Protein 1MK0 (pdb70)

Foldseek 3Di:
DWWDKKWKAQPVQRAIDIATDQDQVVVVVVQLVCLVVLNHPFPQVNVVCVVPNRNIDMDHPDTDHQDVVVRQVVSQVVCVVRVQCVRHGDVDRYDHD

B-factor: mean 16.6, std 8.7, range [3.12, 50.68]

Organism: Enterobacteria phage T4 (NCBI:txid10665)

Sequence (97 aa):
MKSGIYQIKNTLNNKVYVGSAKDFEKRWKRHFKDLEKGCHSSIKLQRSFNKHGNVFECSILEEIPYEKDLIIERANFWIKELNSKINGYNIADATFG

InterPro domains:
  IPR000305 GIY-YIG endonuclease [PF01541] (3-90)
  IPR000305 GIY-YIG endonuclease [PS50164] (1-88)
  IPR000305 GIY-YIG endonuclease [SM00465] (2-92)
  IPR003611 Nuclease associated modular domain 3 [SM00496] (109-125)
  IPR003611 Nuclease associated modular domain 3 [SM00496] (178-194)
  IPR006350 Intron endonuclease, group I [TIGR01453] (2-244)
  IPR035901 GIY-YIG endonuclease superfamily [G3DSA:3.40.1440.10] (1-97)
  IPR035901 GIY-YIG endonuclease superfamily [SSF82771] (1-92)
  IPR048681 Intron-encoded endonuclease 1, DNA-binding domain [PF20987] (192-242)
  IPR059131 Intron-associated endonuclease 1, zinc finger domain [PF22635] (149-179)

CATH classification: 3.40.1440.10

Solvent-accessible surface area: 5940 Å² total; per-residue (Å²): 168,89,17,0,0,2,25,0,68,0,65,111,66,107,70,12,26,3,11,19,2,120,18,1,97,130,44,30,129,126,0,33,136,34,3,132,150,47,87,18,85,1,97,60,0,17,146,12,26,108,165,84,24,84,38,20,106,39,47,65,43,36,119,34,81,46,105,123,126,91,0,48,123,73,2,46,82,50,4,175,105,57,64,0,84,159,69,7,10,10,106,54,86,27,108,57,105

Secondary structure (DSSP, 8-state):
---EEEEEEETTT--EEEEEESSHHHHHHHHHHHHHHT--S-HHHHHHHHHHSS-EEEEEEEE----HHHHHHHHHHHHHHTTTTTSSS--SS----

GO terms:
  GO:1990238 double-stranded DNA endonuclease activity (F, IDA)
  GO:0003677 DNA binding (F, IDA)
  GO:0004519 endonuclease activity (F, IDA)
  GO:0001217 DNA-binding transcription repressor activity (F, IMP)
  GO:0008270 zinc ion binding (F, IMP)
  GO:0045892 negative regulation of DNA-templated transcription (P, IMP)
  GO:0043565 sequence-specific DNA binding (F, IMP)
  GO:0017053 transcription repr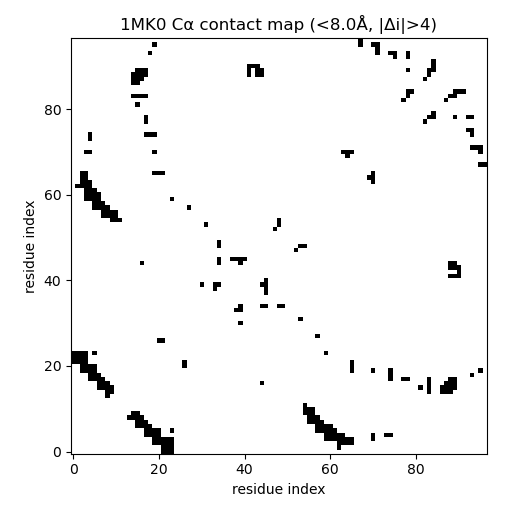essor complex (C, IMP)

Radius of gyration: 12.37 Å; Cα contacts (8 Å, |Δi|>4): 167; chains: 1; bounding box: 27×22×32 Å

Nearest PDB structures (foldseek):
  1mk0-assembly1_A  TM=1.010E+00  e=8.822E-21  Tequatrovirus T4
  1ln0-assembly1_A  TM=9.757E-01  e=2.877E-16  Tequatrovirus T4
  7r3e-assembly1_A  TM=2.003E-01  e=4.702E+00  Pseudomonas aeruginosa PAO1

Structure (mmCIF, N/CA/C/O backbone):
data_1MK0
#
_entry.id   1MK0
#
_cell.length_a   28.360
_cell.length_b   39.430
_cell.length_c   97.420
_cell.angle_alpha   90.00
_cell.angle_beta   90.00
_cell.angle_gamma   90.00
#
_symmetry.space_group_name_H-M   'P 21 21 21'
#
loop_
_entity.id
_entity.type
_entity.pdbx_description
1 polymer 'Intron-associated endonuclease 1'
2 non-polymer 'CITRIC ACID'
3 non-polymer BETA-MERCAPTOETHANOL
4 water water
#
loop_
_atom_site.group_PDB
_atom_site.id
_atom_site.type_symbol
_atom_site.label_atom_id
_atom_site.label_alt_id
_atom_site.label_comp_id
_atom_site.label_asym_id
_atom_site.label_entity_id
_atom_site.label_seq_id
_atom_site.pdbx_PDB_ins_code
_atom_site.Cartn_x
_atom_site.Cartn_y
_atom_site.Cartn_z
_atom_site.occupancy
_atom_site.B_iso_or_equiv
_atom_site.auth_seq_id
_atom_site.auth_comp_id
_atom_site.auth_asym_id
_atom_site.auth_atom_id
_atom_site.pdbx_PDB_model_num
ATOM 1 N N . MET A 1 1 ? 33.460 20.241 47.131 1.00 16.97 1 MET A N 1
ATOM 2 C CA . MET A 1 1 ? 33.355 19.298 48.283 1.00 15.02 1 MET A CA 1
ATOM 3 C C . MET A 1 1 ? 34.696 18.643 48.587 1.00 15.33 1 MET A C 1
ATOM 4 O O . MET A 1 1 ? 35.541 18.495 47.705 1.00 15.83 1 MET A O 1
ATOM 9 N N . LYS A 1 2 ? 34.882 18.249 49.843 1.00 14.59 2 LYS A N 1
ATOM 10 C CA . LYS A 1 2 ? 36.103 17.573 50.263 1.00 12.82 2 LYS A CA 1
ATOM 11 C C . LYS A 1 2 ? 35.671 16.273 50.930 1.00 12.25 2 LYS A C 1
ATOM 12 O O . LYS A 1 2 ? 34.858 16.279 51.855 1.00 12.24 2 LYS A O 1
ATOM 18 N N . SER A 1 3 ? 36.208 15.161 50.440 1.00 11.62 3 SER A N 1
ATOM 19 C CA . SER A 1 3 ? 35.839 13.841 50.937 1.00 10.77 3 SER A CA 1
ATOM 20 C C . SER A 1 3 ? 36.955 13.075 51.627 1.00 9.98 3 SER A C 1
ATOM 21 O O . SER A 1 3 ? 38.127 13.432 51.538 1.00 10.44 3 SER A O 1
ATOM 24 N N . GLY A 1 4 ? 36.572 12.001 52.309 1.00 10.23 4 GLY A N 1
ATOM 25 C CA . GLY A 1 4 ? 37.556 11.185 52.988 1.00 8.91 4 GLY A CA 1
ATOM 26 C C . GLY A 1 4 ? 37.067 10.624 54.303 1.00 9.58 4 GLY A C 1
ATOM 27 O O . GLY A 1 4 ? 35.863 10.485 54.532 1.00 9.54 4 GLY A O 1
ATOM 28 N N . ILE A 1 5 ? 38.023 10.309 55.168 1.00 8.75 5 ILE A N 1
ATOM 29 C CA . ILE A 1 5 ? 37.738 9.745 56.478 1.00 8.31 5 ILE A CA 1
ATOM 30 C C . ILE A 1 5 ? 37.915 10.831 57.527 1.00 7.22 5 ILE A C 1
ATOM 31 O O . ILE A 1 5 ? 38.842 11.640 57.450 1.00 8.30 5 ILE A O 1
ATOM 36 N N . TYR A 1 6 ? 37.029 10.845 58.515 1.00 7.83 6 TYR A N 1
ATOM 37 C CA . TYR A 1 6 ? 37.095 11.850 59.564 1.00 7.97 6 TYR A CA 1
ATOM 38 C C . TYR A 1 6 ? 36.860 11.239 60.936 1.00 8.34 6 TYR A C 1
ATOM 39 O O . TYR A 1 6 ? 36.475 10.078 61.058 1.00 7.98 6 TYR A O 1
ATOM 48 N N . GLN A 1 7 ? 37.101 12.036 61.970 1.00 8.52 7 GLN A N 1
ATOM 49 C CA . GLN A 1 7 ? 36.851 11.599 63.332 1.00 9.91 7 GLN A CA 1
ATOM 50 C C . GLN A 1 7 ? 36.070 12.703 64.035 1.00 9.71 7 GLN A C 1
ATOM 51 O O . GLN A 1 7 ? 36.238 13.888 63.733 1.00 10.00 7 GLN A O 1
ATOM 57 N N . ILE A 1 8 ? 35.180 12.300 64.936 1.00 10.07 8 ILE A N 1
ATOM 58 C CA . ILE A 1 8 ? 34.402 13.233 65.742 1.00 9.46 8 ILE A CA 1
ATOM 59 C C . ILE A 1 8 ? 34.852 12.852 67.142 1.00 8.75 8 ILE A C 1
ATOM 60 O O . ILE A 1 8 ? 34.571 11.750 67.609 1.00 10.77 8 ILE A O 1
ATOM 65 N N . LYS A 1 9 ? 35.576 13.751 67.801 1.00 9.31 9 LYS A N 1
ATOM 66 C CA . LYS A 1 9 ? 36.115 13.463 69.125 1.00 11.00 9 LYS A CA 1
ATOM 67 C C . LYS A 1 9 ? 35.473 14.225 70.277 1.00 10.52 9 LYS A C 1
ATOM 68 O O . LYS A 1 9 ? 35.298 15.442 70.221 1.00 11.66 9 LYS A O 1
ATOM 74 N N . ASN A 1 10 ? 35.120 13.488 71.323 1.00 9.93 10 ASN A N 1
ATOM 75 C CA . ASN A 1 10 ? 34.521 14.080 72.510 1.00 10.31 10 ASN A CA 1
ATOM 76 C C . ASN A 1 10 ? 35.674 14.747 73.264 1.00 12.78 10 ASN A C 1
ATOM 77 O O . ASN A 1 10 ? 36.628 14.077 73.657 1.00 12.31 10 ASN A O 1
ATOM 82 N N . THR A 1 11 ? 35.593 16.060 73.455 1.00 13.57 11 THR A N 1
ATOM 83 C CA . THR A 1 11 ? 36.662 16.787 74.138 1.00 14.91 11 THR A CA 1
ATOM 84 C C . THR A 1 11 ? 36.733 16.531 75.641 1.00 16.27 11 THR A C 1
ATOM 85 O O . THR A 1 11 ? 37.683 16.960 76.302 1.00 17.91 11 THR A O 1
ATOM 89 N N . LEU A 1 12 ? 35.744 15.825 76.177 1.00 16.90 12 LEU A N 1
ATOM 90 C CA . LEU A 1 12 ? 35.712 15.528 77.605 1.00 17.27 12 LEU A CA 1
ATOM 91 C C . LEU A 1 12 ? 36.429 14.228 77.963 1.00 18.48 12 LEU A C 1
ATOM 92 O O . LEU A 1 12 ? 36.974 14.100 79.062 1.00 19.40 12 LEU A O 1
ATOM 97 N N . ASN A 1 13 ? 36.438 13.267 77.042 1.00 15.96 13 ASN A N 1
ATOM 98 C CA . ASN A 1 13 ? 37.070 11.974 77.302 1.00 15.71 13 ASN A CA 1
ATOM 99 C C . ASN A 1 13 ? 37.938 11.435 76.163 1.00 15.40 13 ASN A C 1
ATOM 100 O O . ASN A 1 13 ? 38.471 10.333 76.256 1.00 16.13 13 ASN A O 1
ATOM 105 N N . ASN A 1 14 ? 38.065 12.207 75.091 1.00 15.11 14 ASN A N 1
ATOM 106 C CA . ASN A 1 14 ? 38.875 11.819 73.940 1.00 16.26 14 ASN A CA 1
ATOM 107 C C . ASN A 1 14 ? 38.379 10.616 73.136 1.00 15.84 14 ASN A C 1
ATOM 108 O O . ASN A 1 14 ? 39.106 10.104 72.281 1.00 15.88 14 ASN A O 1
ATOM 113 N N . LYS A 1 15 ? 37.159 10.157 73.404 1.00 14.58 15 LYS A N 1
ATOM 114 C CA . LYS A 1 15 ? 36.604 9.036 72.647 1.00 13.50 15 LYS A CA 1
ATOM 115 C C . LYS A 1 15 ? 36.230 9.571 71.267 1.00 11.32 15 LYS A C 1
ATOM 116 O O . LYS A 1 15 ? 35.833 10.727 71.136 1.00 10.85 15 LYS A O 1
ATOM 122 N N . VAL A 1 16 ? 36.353 8.741 70.238 1.00 10.60 16 VAL A N 1
ATOM 123 C CA . VAL A 1 16 ? 36.034 9.200 68.891 1.00 9.77 16 VAL A CA 1
ATOM 124 C C . VAL A 1 16 ? 35.068 8.332 68.099 1.00 8.76 16 VAL A C 1
ATOM 125 O O . VAL A 1 16 ? 34.839 7.163 68.407 1.00 9.54 16 VAL A O 1
ATOM 129 N N . TYR A 1 17 ? 34.513 8.946 67.062 1.00 8.72 17 TYR A N 1
ATOM 130 C CA . TYR A 1 17 ? 33.606 8.302 66.128 1.00 7.00 17 TYR A CA 1
ATOM 131 C C . TYR A 1 17 ? 34.322 8.479 64.792 1.00 8.90 17 TYR A C 1
ATOM 132 O O . TYR A 1 17 ? 34.674 9.600 64.425 1.00 9.77 17 TYR A O 1
ATOM 141 N N . VAL A 1 18 ? 34.560 7.382 64.084 1.00 7.97 18 VAL A N 1
ATOM 142 C CA . VAL A 1 18 ? 35.223 7.441 62.786 1.00 7.87 18 VAL A CA 1
ATOM 143 C C . VAL A 1 18 ? 34.185 7.266 61.685 1.00 8.34 18 VAL A C 1
ATOM 144 O O . VAL A 1 18 ? 33.338 6.385 61.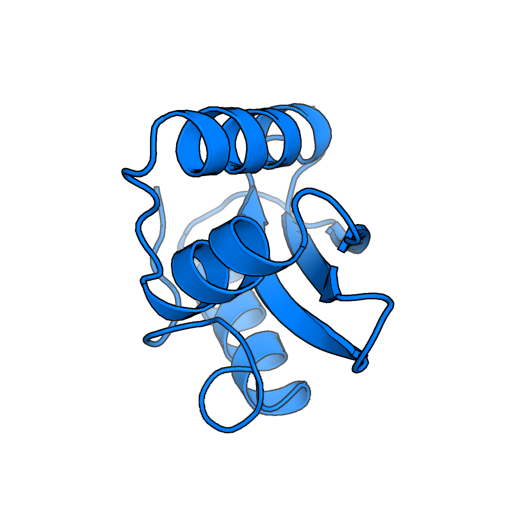757 1.00 8.70 18 VAL A O 1
ATOM 148 N N . GLY A 1 19 ? 34.246 8.114 60.664 1.00 7.07 19 GLY A N 1
ATOM 149 C CA . GLY A 1 19 ? 33.290 8.000 59.577 1.00 8.18 19 GLY A CA 1
ATOM 150 C C . GLY A 1 19 ? 33.881 8.414 58.245 1.00 7.84 19 GLY A C 1
ATOM 151 O O . GLY A 1 19 ? 35.052 8.765 58.163 1.00 10.13 19 GLY A O 1
ATOM 152 N N . SER A 1 20 ? 33.066 8.360 57.195 1.00 7.76 20 SER A N 1
ATOM 153 C CA . SER A 1 20 ? 33.512 8.745 55.860 1.00 9.13 20 SER A CA 1
ATOM 154 C C . SER A 1 20 ? 32.497 9.719 55.277 1.00 8.25 20 SER A C 1
ATOM 155 O O . SER A 1 20 ? 31.314 9.659 55.605 1.00 9.32 20 SER A O 1
ATOM 158 N N . ALA A 1 21 ? 32.947 10.621 54.415 1.00 10.31 21 ALA A N 1
ATOM 159 C CA . ALA A 1 21 ? 32.023 11.590 53.844 1.00 10.94 21 ALA A CA 1
ATOM 160 C C . ALA A 1 21 ? 32.350 12.019 52.429 1.00 11.57 21 ALA A C 1
ATOM 161 O O . ALA A 1 21 ? 33.516 12.044 52.023 1.00 11.59 21 ALA A O 1
ATOM 163 N N . LYS A 1 22 ? 31.299 12.353 51.685 1.00 11.20 22 LYS A N 1
ATOM 164 C CA . LYS A 1 22 ? 31.434 12.852 50.323 1.00 12.20 22 LYS A CA 1
ATOM 165 C C . LYS A 1 22 ? 31.879 14.305 50.505 1.00 12.04 22 LYS A C 1
ATOM 166 O O . LYS A 1 22 ? 32.643 14.842 49.703 1.00 12.23 22 LYS A O 1
ATOM 172 N N . ASP A 1 23 ? 31.381 14.933 51.571 1.00 12.27 23 ASP A N 1
ATOM 173 C CA . ASP A 1 23 ? 31.765 16.294 51.944 1.00 12.41 23 ASP A CA 1
ATOM 174 C C . ASP A 1 23 ? 31.788 16.375 53.467 1.00 13.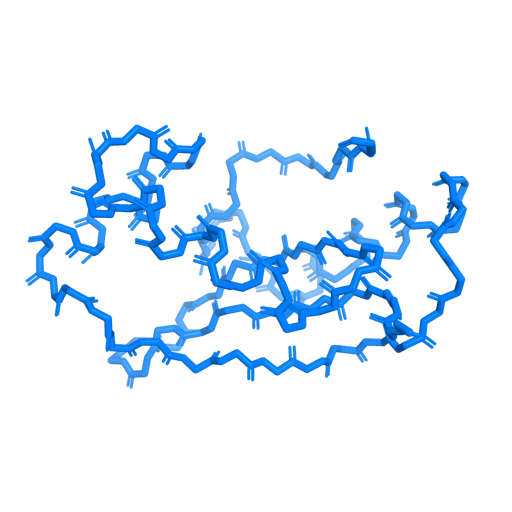14 23 ASP A C 1
ATOM 175 O O . ASP A 1 23 ? 30.759 16.216 54.123 1.00 12.52 23 ASP A O 1
ATOM 180 N N . PHE A 1 24 ? 32.964 16.634 54.026 1.00 12.89 24 PHE A N 1
ATOM 181 C CA . PHE A 1 24 ? 33.126 16.709 55.473 1.00 12.74 24 PHE A CA 1
ATOM 182 C C . PHE A 1 24 ? 32.189 17.670 56.199 1.00 14.00 24 PHE A C 1
ATOM 183 O O . PHE A 1 24 ? 31.434 17.261 57.079 1.00 12.98 24 PHE A O 1
ATOM 191 N N . GLU A 1 25 ? 32.241 18.945 55.831 1.00 15.93 25 GLU A N 1
ATOM 192 C CA . GLU A 1 25 ? 31.425 19.963 56.485 1.00 16.77 25 GLU A CA 1
ATOM 193 C C . GLU A 1 25 ? 29.942 19.615 56.558 1.00 14.97 25 GLU A C 1
ATOM 194 O O . GLU A 1 25 ? 29.317 19.751 57.610 1.00 14.77 25 GLU A O 1
ATOM 200 N N . LYS A 1 26 ? 29.381 19.165 55.443 1.00 13.79 26 LYS A N 1
ATOM 201 C CA . LYS A 1 26 ? 27.968 18.818 55.411 1.00 12.78 26 LYS A CA 1
ATOM 202 C C . LYS A 1 26 ? 27.664 17.554 56.197 1.00 11.39 26 LYS A C 1
ATOM 203 O O . LYS A 1 26 ? 26.622 17.460 56.846 1.00 12.10 26 LYS A O 1
ATOM 209 N N . ARG A 1 27 ? 28.572 16.584 56.159 1.00 11.03 27 ARG A N 1
ATOM 210 C CA . ARG A 1 27 ? 28.340 15.350 56.900 1.00 9.92 27 ARG A CA 1
ATOM 211 C C . ARG A 1 27 ? 28.310 15.643 58.395 1.00 9.97 27 ARG A C 1
ATOM 212 O O . ARG A 1 27 ? 27.474 15.107 59.124 1.00 10.88 27 ARG A O 1
ATOM 220 N N . TRP A 1 28 ? 29.228 16.494 58.847 1.00 11.29 28 TRP A N 1
ATOM 221 C CA . TRP A 1 28 ? 29.303 16.846 60.257 1.00 11.74 28 TRP A CA 1
ATOM 222 C C . TRP A 1 28 ? 28.051 17.593 60.695 1.00 11.64 28 TRP A C 1
ATOM 223 O O . TRP A 1 28 ? 27.548 17.377 61.795 1.00 10.50 28 TRP A O 1
ATOM 234 N N . LYS A 1 29 ? 27.555 18.476 59.835 1.00 11.57 29 LYS A N 1
ATOM 235 C CA . LYS A 1 29 ? 26.352 19.228 60.151 1.00 12.73 29 LYS A CA 1
ATOM 236 C C . LYS A 1 29 ? 25.199 18.255 60.304 1.00 11.55 29 LYS A C 1
ATOM 237 O O . LYS A 1 29 ? 24.367 18.397 61.201 1.00 12.58 29 LYS A O 1
ATOM 243 N N . ARG A 1 30 ? 25.159 17.252 59.431 1.00 11.44 30 ARG A N 1
ATOM 244 C CA . ARG A 1 30 ? 24.091 16.259 59.478 1.00 10.49 30 ARG A CA 1
ATOM 245 C C . ARG A 1 30 ? 24.130 15.441 60.763 1.00 11.06 30 ARG A C 1
ATOM 246 O O . ARG A 1 30 ? 23.088 15.102 61.320 1.00 10.81 30 ARG A O 1
ATOM 254 N N . HIS A 1 31 ? 25.333 15.124 61.231 1.00 10.43 31 HIS A N 1
ATOM 255 C CA . HIS A 1 31 ? 25.480 14.357 62.464 1.00 9.12 31 HIS A CA 1
ATOM 256 C C . HIS A 1 31 ? 24.827 15.064 63.638 1.00 10.09 31 HIS A C 1
ATOM 257 O O . HIS A 1 31 ? 24.099 14.453 64.413 1.00 9.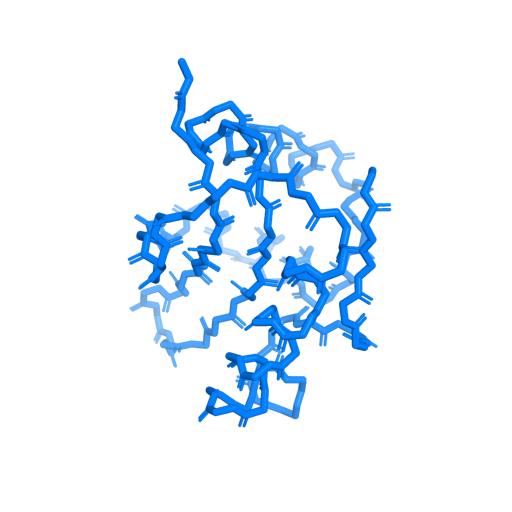57 31 HIS A O 1
ATOM 264 N N . PHE A 1 32 ? 25.101 16.354 63.777 1.00 10.40 32 PHE A N 1
ATOM 265 C CA . PHE A 1 32 ? 24.543 17.096 64.890 1.00 10.95 32 PHE A CA 1
ATOM 266 C C . PHE A 1 32 ? 23.056 17.377 64.746 1.00 10.58 32 PHE A C 1
ATOM 267 O O . PHE A 1 32 ? 22.347 17.455 65.745 1.00 11.65 32 PHE A O 1
ATOM 275 N N . LYS A 1 33 ? 22.571 17.512 63.515 1.00 10.25 33 LYS A N 1
ATOM 276 C CA . LYS A 1 33 ? 21.140 17.716 63.314 1.00 10.68 33 LYS A CA 1
ATOM 277 C C . LYS A 1 33 ? 20.444 16.432 63.752 1.00 11.01 33 LYS A C 1
ATOM 278 O O . LYS A 1 33 ? 19.387 16.461 64.382 1.00 11.94 33 LYS A O 1
ATOM 284 N N . ASP A 1 34 ? 21.052 15.301 63.413 1.00 10.36 34 ASP A N 1
ATOM 285 C CA . ASP A 1 34 ? 20.501 14.002 63.774 1.00 9.51 34 ASP A CA 1
ATOM 286 C C . ASP A 1 34 ? 20.507 13.777 65.278 1.00 11.05 34 ASP A C 1
ATOM 287 O O . ASP A 1 34 ? 19.531 13.275 65.842 1.00 12.34 34 ASP A O 1
ATOM 292 N N . LEU A 1 35 ? 21.609 14.139 65.927 1.00 9.63 35 LEU A N 1
ATOM 293 C CA . LEU A 1 35 ? 21.725 13.967 67.370 1.00 9.31 35 LEU A CA 1
ATOM 294 C C . LEU A 1 35 ? 20.675 14.802 68.096 1.00 12.01 35 LEU A C 1
ATOM 295 O O . LEU A 1 35 ? 20.107 14.367 69.098 1.00 12.35 35 LEU A O 1
ATOM 300 N N . GLU A 1 36 ? 20.403 15.993 67.579 1.00 13.98 36 GLU A N 1
ATOM 301 C CA . GLU A 1 36 ? 19.405 16.857 68.192 1.00 15.56 36 GLU A CA 1
ATOM 302 C C . GLU A 1 36 ? 18.002 16.278 68.024 1.00 16.75 36 GLU A C 1
ATOM 303 O O . GLU A 1 36 ? 17.153 16.435 68.903 1.00 17.78 36 GLU A O 1
ATOM 309 N N . LYS A 1 37 ? 17.761 15.609 66.901 1.00 15.74 37 LYS A N 1
ATOM 310 C CA . LYS A 1 37 ? 16.460 14.994 66.646 1.00 16.02 37 LYS A CA 1
ATOM 311 C C . LYS A 1 37 ? 16.342 13.677 67.409 1.00 15.53 37 LYS A C 1
ATOM 312 O O . LYS A 1 37 ? 15.268 13.071 67.463 1.00 15.15 37 LYS A O 1
ATOM 318 N N . GLY A 1 38 ? 17.459 13.239 67.986 1.00 13.59 38 GLY A N 1
ATOM 319 C CA . GLY A 1 38 ? 17.480 12.015 68.770 1.00 12.42 38 GLY A CA 1
ATOM 320 C C . GLY A 1 38 ? 17.394 10.703 68.017 1.00 11.71 38 GLY A C 1
ATOM 321 O O . GLY A 1 38 ? 17.090 9.666 68.610 1.00 14.26 38 GLY A O 1
ATOM 322 N N . CYS A 1 39 ? 17.684 10.730 66.722 1.00 11.30 39 CYS A N 1
ATOM 323 C CA . CYS A 1 39 ? 17.607 9.521 65.909 1.00 11.11 39 CYS A CA 1
ATOM 324 C C . CYS A 1 39 ? 18.913 9.124 65.231 1.00 11.16 39 CYS A C 1
ATOM 325 O O . CYS A 1 39 ? 18.909 8.485 64.177 1.00 11.68 39 CYS A O 1
ATOM 328 N N . HIS A 1 40 ? 20.034 9.481 65.849 1.00 10.56 40 HIS A N 1
ATOM 329 C CA . HIS A 1 40 ? 21.332 9.148 65.284 1.00 10.19 40 HIS A CA 1
ATOM 330 C C . HIS A 1 40 ? 21.532 7.634 65.220 1.00 9.80 40 HIS A C 1
ATOM 331 O O . HIS A 1 40 ? 21.019 6.896 66.062 1.00 11.79 40 HIS A O 1
ATOM 338 N N . SER A 1 41 ? 22.281 7.190 64.214 1.00 10.15 41 SER A N 1
ATOM 339 C CA . SER A 1 41 ? 22.553 5.771 63.993 1.00 11.17 41 SER A CA 1
ATOM 340 C C . SER A 1 41 ? 23.351 5.092 65.102 1.00 11.67 41 SER A C 1
ATOM 341 O O . SER A 1 41 ? 23.266 3.876 65.275 1.00 12.15 41 SER A O 1
ATOM 344 N N . SER A 1 42 ? 24.134 5.863 65.847 1.00 9.57 42 SER A N 1
ATOM 345 C CA . SER A 1 42 ? 24.923 5.288 66.926 1.00 9.23 42 SER A CA 1
ATOM 346 C C . SER A 1 42 ? 24.335 5.611 68.285 1.00 9.44 42 SER A C 1
ATOM 347 O O . SER A 1 42 ? 24.345 6.765 68.710 1.00 9.24 42 SER A O 1
ATOM 350 N N . ILE A 1 43 ? 23.836 4.590 68.973 1.00 9.57 43 ILE A N 1
ATOM 351 C CA . ILE A 1 43 ? 23.257 4.792 70.293 1.00 10.49 43 ILE A CA 1
ATOM 352 C C . ILE A 1 43 ? 24.309 5.337 71.259 1.00 9.62 43 ILE A C 1
ATOM 353 O O . ILE A 1 43 ? 23.989 6.075 72.189 1.00 8.75 43 ILE A O 1
ATOM 358 N N . LYS A 1 44 ? 25.571 4.985 71.027 1.00 9.28 44 LYS A N 1
ATOM 359 C CA . LYS A 1 44 ? 26.644 5.439 71.898 1.00 8.52 44 LYS A CA 1
ATOM 360 C C . LYS A 1 44 ? 26.888 6.931 71.740 1.00 9.60 44 LYS A C 1
ATOM 361 O O . LYS A 1 44 ? 27.050 7.646 72.731 1.00 11.22 44 LYS A O 1
ATOM 367 N N . LEU A 1 45 ? 26.907 7.407 70.499 1.00 9.07 45 LEU A N 1
ATOM 368 C CA . LEU A 1 45 ? 27.117 8.829 70.269 1.00 7.65 45 LEU A CA 1
ATOM 369 C C . LEU A 1 45 ? 25.879 9.578 70.753 1.00 8.55 45 LEU A C 1
ATOM 370 O O . LEU A 1 45 ? 25.985 10.649 71.357 1.00 9.40 45 LEU A O 1
ATOM 375 N N . GLN A 1 46 ? 24.708 9.001 70.502 1.00 8.85 46 GLN A N 1
ATOM 376 C CA . GLN A 1 46 ? 23.454 9.615 70.927 1.00 9.67 46 GLN A CA 1
ATOM 377 C C . GLN A 1 46 ? 23.412 9.771 72.444 1.00 10.71 46 GLN A C 1
ATOM 378 O O . GLN A 1 46 ? 22.992 10.809 72.954 1.00 9.42 46 GLN A O 1
ATOM 384 N N . ARG A 1 47 ? 23.842 8.740 73.165 1.00 10.87 47 ARG A N 1
ATOM 385 C CA . ARG A 1 47 ? 23.851 8.787 74.622 1.00 11.61 47 ARG A CA 1
ATOM 386 C C . ARG A 1 47 ? 24.774 9.877 75.139 1.00 11.98 47 ARG A C 1
ATOM 387 O O . ARG A 1 47 ? 24.421 10.626 76.054 1.00 12.05 47 ARG A O 1
ATOM 395 N N . SER A 1 48 ? 25.962 9.964 74.552 1.00 10.92 48 SER A N 1
ATOM 396 C CA . SER A 1 48 ? 26.929 10.966 74.970 1.00 9.86 48 SER A CA 1
ATOM 397 C C . SER A 1 48 ? 26.381 12.359 74.694 1.00 10.01 48 SER A C 1
ATOM 398 O O . SER A 1 48 ? 26.482 13.256 75.534 1.00 11.20 48 SER A O 1
ATOM 401 N N . PHE A 1 49 ? 25.797 12.531 73.513 1.00 9.74 49 PHE A N 1
ATOM 402 C CA . PHE A 1 49 ? 25.230 13.815 73.124 1.00 9.45 49 PHE A CA 1
ATOM 403 C C . PHE A 1 49 ? 24.053 14.186 74.019 1.00 10.48 49 PHE A C 1
ATOM 404 O O . PHE A 1 49 ? 23.855 15.357 74.334 1.00 10.31 49 PHE A O 1
ATOM 412 N N . ASN A 1 50 ? 23.272 13.195 74.434 1.00 10.76 50 ASN A N 1
ATOM 413 C CA . ASN A 1 50 ? 22.134 13.484 75.302 1.00 10.56 50 ASN A CA 1
ATOM 414 C C . ASN A 1 50 ? 22.615 13.995 76.655 1.00 11.59 50 ASN A C 1
ATOM 415 O O . ASN A 1 50 ? 21.931 14.781 77.311 1.00 14.17 50 ASN A O 1
ATOM 420 N N . LYS A 1 51 ? 23.800 13.553 77.064 1.00 12.65 51 LYS A N 1
ATOM 421 C CA . LYS A 1 51 ? 24.372 13.956 78.345 1.00 13.58 51 LYS A CA 1
ATOM 422 C C . LYS A 1 51 ? 25.206 15.232 78.303 1.00 13.44 51 LYS A C 1
ATOM 423 O O . LYS A 1 51 ? 25.314 15.937 79.307 1.00 13.24 51 LYS A O 1
ATOM 429 N N . HIS A 1 52 ? 25.788 15.538 77.149 1.00 11.61 52 HIS A N 1
ATOM 430 C CA . HIS A 1 52 ? 26.661 16.704 77.050 1.00 11.28 52 HIS A CA 1
ATOM 431 C C . HIS A 1 52 ? 26.357 17.696 75.943 1.00 11.90 52 HIS A C 1
ATOM 432 O O . HIS A 1 52 ? 26.854 18.820 75.970 1.00 10.96 52 HIS A O 1
ATOM 439 N N . GLY A 1 53 ? 25.560 17.293 74.964 1.00 11.29 53 GLY A N 1
ATOM 440 C CA . GLY A 1 53 ? 25.301 18.190 73.860 1.00 11.04 53 GLY A CA 1
ATOM 441 C C . GLY A 1 53 ? 26.558 18.177 73.007 1.00 11.08 53 GLY A C 1
ATOM 442 O O . GLY A 1 53 ? 27.361 17.245 73.104 1.00 11.65 53 GLY A O 1
ATOM 443 N N . ASN A 1 54 ? 26.763 19.209 72.198 1.00 10.42 54 ASN A N 1
ATOM 444 C CA . ASN A 1 54 ? 27.933 19.228 71.325 1.00 10.78 54 ASN A CA 1
ATOM 445 C C . ASN A 1 54 ? 29.250 19.662 71.956 1.00 10.04 54 ASN A C 1
ATOM 446 O O . ASN A 1 54 ? 29.646 20.826 71.861 1.00 11.21 54 ASN A O 1
ATOM 451 N N . VAL A 1 55 ? 29.928 18.711 72.590 1.00 11.10 55 VAL A N 1
ATOM 452 C CA . VAL A 1 55 ? 31.226 18.954 73.207 1.00 11.20 55 VAL A CA 1
ATOM 453 C C . VAL A 1 55 ? 32.268 18.267 72.326 1.00 11.54 55 VAL A C 1
ATOM 454 O O . VAL A 1 55 ? 33.349 17.911 72.787 1.00 12.41 55 VAL A O 1
ATOM 458 N N . PHE A 1 56 ? 31.931 18.095 71.050 1.00 10.72 56 PHE A N 1
ATOM 459 C CA . PHE A 1 56 ? 32.818 17.414 70.113 1.00 10.85 56 PHE A CA 1
ATOM 460 C C . PHE A 1 56 ? 33.635 18.306 69.191 1.00 10.98 56 PHE A C 1
ATOM 461 O O . PHE A 1 56 ? 33.296 19.466 68.952 1.00 12.00 56 PHE A O 1
ATOM 469 N N . GLU A 1 57 ? 34.717 17.725 68.677 1.00 11.67 57 GLU A N 1
ATOM 470 C CA . GLU A 1 57 ? 35.620 18.376 67.737 1.00 13.25 57 GLU A CA 1
ATOM 471 C C . GLU A 1 57 ? 35.737 17.467 66.521 1.00 12.75 57 GLU A C 1
ATOM 472 O O . GLU A 1 57 ? 36.062 16.287 66.654 1.00 13.47 57 GLU A O 1
ATOM 478 N N . CYS A 1 58 ? 35.470 18.018 65.343 1.00 13.22 58 CYS A N 1
ATOM 479 C CA . CYS A 1 58 ? 35.553 17.251 64.107 1.00 12.86 58 CYS A CA 1
ATOM 480 C C . CYS A 1 58 ? 36.855 17.562 63.381 1.00 12.82 58 CYS A C 1
ATOM 481 O O . CYS A 1 58 ? 37.230 18.725 63.239 1.00 14.45 58 CYS A O 1
ATOM 484 N N . SER A 1 59 ? 37.548 16.523 62.928 1.00 12.29 59 SER A N 1
ATOM 485 C CA . SER A 1 59 ? 38.793 16.714 62.194 1.00 12.14 59 SER A CA 1
ATOM 486 C C . SER A 1 59 ? 38.921 15.669 61.094 1.00 12.35 59 SER A C 1
ATOM 487 O O . SER A 1 59 ? 38.324 14.597 61.167 1.00 10.63 59 SER A O 1
ATOM 490 N N . ILE A 1 60 ? 39.691 15.997 60.066 1.00 12.21 60 ILE A N 1
ATOM 491 C CA . ILE A 1 60 ? 39.899 15.090 58.947 1.00 11.48 60 ILE A CA 1
ATOM 492 C C . ILE A 1 60 ? 41.045 14.141 59.258 1.00 11.74 60 ILE A C 1
ATOM 493 O O . ILE A 1 60 ? 42.093 14.564 59.745 1.00 11.81 60 ILE A O 1
ATOM 498 N N . LEU A 1 61 ? 40.839 12.856 58.993 1.00 10.26 61 LEU A N 1
ATOM 499 C CA . LEU A 1 61 ? 41.890 11.873 59.213 1.00 11.13 61 LEU A CA 1
ATOM 500 C C . LEU A 1 61 ? 42.629 11.682 57.895 1.00 11.56 61 LEU A C 1
ATOM 501 O O . LEU A 1 61 ? 43.858 11.663 57.859 1.00 11.74 61 LEU A O 1
ATOM 506 N N . GLU A 1 62 ? 41.865 11.558 56.815 1.00 11.59 62 GLU A N 1
ATOM 507 C CA . GLU A 1 62 ? 42.422 11.358 55.480 1.00 13.90 62 GLU A CA 1
ATOM 508 C C . GLU A 1 62 ? 41.513 11.915 54.400 1.00 13.03 62 GLU A C 1
ATOM 509 O O . GLU A 1 62 ? 40.354 11.514 54.312 1.00 15.16 62 GLU A O 1
ATOM 515 N N . GLU A 1 63 ? 42.029 12.819 53.571 1.00 12.49 63 GLU A N 1
ATOM 516 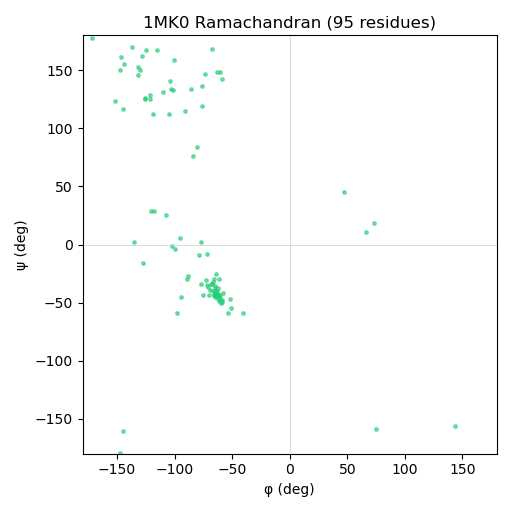C CA . GLU A 1 63 ? 41.228 13.335 52.468 1.00 11.52 63 GLU A CA 1
ATOM 517 C C . GLU A 1 63 ? 41.528 12.399 51.305 1.00 11.20 63 GLU A C 1
ATOM 518 O O . GLU A 1 63 ? 42.664 12.330 50.836 1.00 12.02 63 GLU A O 1
ATOM 524 N N . ILE A 1 64 ? 40.514 11.662 50.865 1.00 9.56 64 ILE A N 1
ATOM 525 C CA . ILE A 1 64 ? 40.655 10.719 49.763 1.00 9.90 64 ILE A CA 1
ATOM 526 C C . ILE A 1 64 ? 39.343 10.685 48.992 1.00 9.18 64 ILE A C 1
ATOM 527 O O . ILE A 1 64 ? 38.308 11.103 49.508 1.00 7.88 64 ILE A O 1
ATOM 532 N N . PRO A 1 65 ? 39.370 10.195 47.743 1.00 9.00 65 PRO A N 1
ATOM 533 C CA . PRO A 1 65 ? 38.157 10.120 46.920 1.00 9.79 65 PRO A CA 1
ATOM 534 C C . PRO A 1 65 ? 37.081 9.266 47.579 1.00 9.37 65 PRO A C 1
ATOM 535 O O . PRO A 1 65 ? 37.379 8.243 48.201 1.00 9.90 65 PRO A O 1
ATOM 539 N N . TYR A 1 66 ? 35.829 9.691 47.440 1.00 9.58 66 TYR A N 1
ATOM 540 C CA . TYR A 1 66 ? 34.716 8.958 48.025 1.00 10.65 66 TYR A CA 1
ATOM 541 C C . TYR A 1 66 ? 34.299 7.828 47.083 1.00 11.70 66 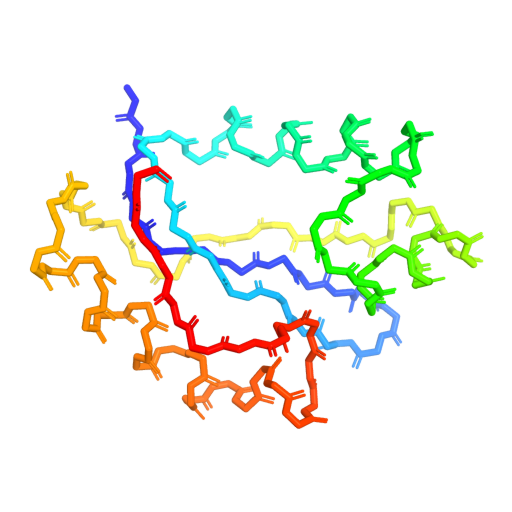TYR A C 1
ATOM 542 O O . TYR A 1 66 ? 33.296 7.919 46.368 1.00 12.72 66 TYR A O 1
ATOM 551 N N . GLU A 1 67 ? 35.109 6.775 47.080 1.00 10.63 67 GLU A N 1
ATOM 552 C CA . GLU A 1 67 ? 34.884 5.594 46.258 1.00 12.10 67 GLU A CA 1
ATOM 553 C C . GLU A 1 67 ? 34.793 4.406 47.212 1.00 13.43 67 GLU A C 1
ATOM 554 O O . GLU A 1 67 ? 35.667 4.209 48.055 1.00 12.48 67 GLU A O 1
ATOM 560 N N . LYS A 1 68 ? 33.735 3.614 47.070 1.00 15.08 68 LYS A N 1
ATOM 561 C CA . LYS A 1 68 ? 33.499 2.481 47.957 1.00 15.35 68 LYS A CA 1
ATOM 562 C C . LYS A 1 68 ? 34.698 1.640 48.371 1.00 17.22 68 LYS A C 1
ATOM 563 O O . LYS A 1 68 ? 34.976 1.503 49.563 1.00 17.92 68 LYS A O 1
ATOM 569 N N . ASP A 1 69 ? 35.401 1.063 47.405 1.00 17.17 69 ASP A N 1
ATOM 570 C CA . ASP A 1 69 ? 36.547 0.231 47.739 1.00 20.24 69 ASP A CA 1
ATOM 571 C C . ASP A 1 69 ? 37.529 0.926 48.676 1.00 19.06 69 ASP A C 1
ATOM 572 O O . ASP A 1 69 ? 37.841 0.404 49.751 1.00 20.41 69 ASP A O 1
ATOM 577 N N . LEU A 1 70 ? 37.996 2.107 48.281 1.00 14.18 70 LEU A N 1
ATOM 578 C CA . LEU A 1 70 ? 38.954 2.864 49.084 1.00 11.92 70 LEU A CA 1
ATOM 579 C C . LEU A 1 70 ? 38.410 3.259 50.449 1.00 9.88 70 LEU A C 1
ATOM 580 O O . LEU A 1 70 ? 39.068 3.063 51.467 1.00 9.63 70 LEU A O 1
ATOM 585 N N . ILE A 1 71 ? 37.208 3.821 50.457 1.00 10.37 71 ILE A N 1
ATOM 586 C CA . ILE A 1 71 ? 36.588 4.296 51.688 1.00 10.35 71 ILE A CA 1
ATOM 587 C C . ILE A 1 71 ? 36.384 3.238 52.762 1.00 10.79 71 ILE A C 1
ATOM 588 O O . ILE A 1 71 ? 36.752 3.449 53.918 1.00 12.01 71 ILE A O 1
ATOM 593 N N . ILE A 1 72 ? 35.802 2.104 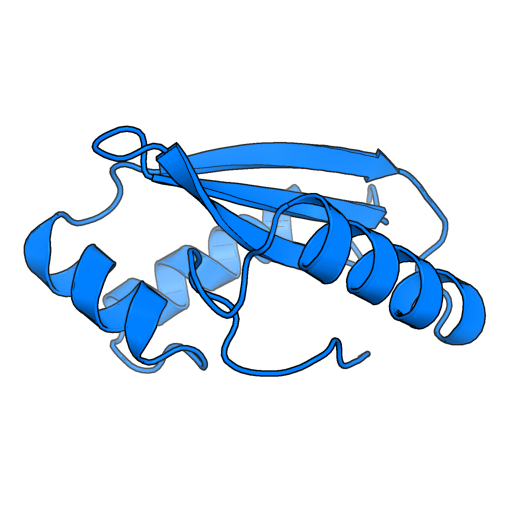52.394 1.00 10.76 72 ILE A N 1
ATOM 594 C CA . ILE A 1 72 ? 35.567 1.056 53.378 1.00 11.11 72 ILE A CA 1
ATOM 595 C C . ILE A 1 72 ? 36.870 0.558 54.001 1.00 10.09 72 ILE A C 1
ATOM 596 O O . ILE A 1 72 ? 36.974 0.431 55.223 1.00 9.83 72 ILE A O 1
ATOM 601 N N . GLU A 1 73 ? 37.875 0.301 53.172 1.00 11.38 73 GLU A N 1
ATOM 602 C CA . GLU A 1 73 ? 39.150 -0.181 53.689 1.00 11.99 73 GLU A CA 1
ATOM 603 C C . GLU A 1 73 ? 39.812 0.822 54.626 1.00 11.05 73 GLU A C 1
ATOM 604 O O . GLU A 1 73 ? 40.278 0.458 55.706 1.00 11.90 73 GLU A O 1
ATOM 610 N N . ARG A 1 74 ? 39.851 2.084 54.215 1.00 11.01 74 ARG A N 1
ATOM 611 C CA . ARG A 1 74 ? 40.473 3.120 55.029 1.00 11.01 74 ARG A CA 1
ATOM 612 C C . ARG A 1 74 ? 39.657 3.467 56.266 1.00 10.55 74 ARG A C 1
ATOM 613 O O . ARG A 1 74 ? 40.220 3.778 57.316 1.00 11.02 74 ARG A O 1
ATOM 621 N N . ALA A 1 75 ? 38.333 3.426 56.149 1.00 10.30 75 ALA A N 1
ATOM 622 C CA . ALA A 1 75 ? 37.485 3.713 57.299 1.00 10.23 75 ALA A CA 1
ATOM 623 C C . ALA A 1 75 ? 37.723 2.628 58.349 1.00 10.62 75 ALA A C 1
ATOM 624 O O . ALA A 1 75 ? 37.876 2.921 59.537 1.00 10.23 75 ALA A O 1
ATOM 626 N N . ASN A 1 76 ? 37.761 1.371 57.912 1.00 9.20 76 ASN A N 1
ATOM 627 C CA . ASN A 1 76 ? 37.991 0.276 58.850 1.00 10.09 76 ASN A CA 1
ATOM 628 C C . ASN A 1 76 ? 39.385 0.332 59.443 1.00 10.07 76 ASN A C 1
ATOM 629 O O . ASN A 1 76 ? 39.590 -0.055 60.592 1.00 10.08 76 ASN A O 1
ATOM 634 N N . PHE A 1 77 ? 40.349 0.814 58.666 1.00 9.27 77 PHE A N 1
ATOM 635 C CA . PHE A 1 77 ? 41.705 0.937 59.178 1.00 10.77 77 PHE A CA 1
ATOM 636 C C . PHE A 1 77 ? 41.692 1.866 60.386 1.00 11.53 77 PHE A C 1
ATOM 637 O O . PHE A 1 77 ? 42.229 1.535 61.440 1.00 12.20 77 PHE A O 1
ATOM 645 N N . TRP A 1 78 ? 41.079 3.036 60.223 1.00 10.93 78 TRP A N 1
ATOM 646 C CA . TRP A 1 78 ? 41.023 4.009 61.306 1.00 9.91 78 TRP A CA 1
ATOM 647 C C . TRP A 1 78 ? 40.170 3.582 62.490 1.00 10.77 78 TRP A C 1
ATOM 648 O O . TRP A 1 78 ? 40.489 3.921 63.628 1.00 9.22 78 TRP A O 1
ATOM 659 N N . ILE A 1 79 ? 39.094 2.844 62.234 1.00 9.72 79 ILE A N 1
ATOM 660 C CA . ILE A 1 79 ? 38.242 2.369 63.322 1.00 9.65 79 ILE A CA 1
ATOM 661 C C . ILE A 1 79 ? 39.066 1.453 64.222 1.00 11.98 79 ILE A C 1
ATOM 662 O O . ILE A 1 79 ? 38.985 1.527 65.445 1.00 11.91 79 ILE A O 1
ATOM 667 N N . LYS A 1 80 ? 39.872 0.595 63.606 1.00 12.32 80 LYS A N 1
ATOM 668 C CA . LYS A 1 80 ? 40.707 -0.327 64.360 1.00 13.38 80 LYS A CA 1
ATOM 669 C C . LYS A 1 80 ? 41.898 0.404 64.976 1.00 13.72 80 LYS A C 1
ATOM 670 O O . LYS A 1 80 ? 42.239 0.189 66.139 1.00 13.16 80 LYS A O 1
ATOM 676 N N . GLU A 1 81 ? 42.523 1.275 64.193 1.00 13.10 81 GLU A N 1
ATOM 677 C CA . GLU A 1 81 ? 43.683 2.027 64.656 1.00 14.40 81 GLU A CA 1
ATOM 678 C C . GLU A 1 81 ? 43.361 2.855 65.894 1.00 13.62 81 GLU A C 1
ATOM 679 O O . GLU A 1 81 ? 44.156 2.919 66.837 1.00 14.94 81 GLU A O 1
ATOM 685 N N . LEU A 1 82 ? 42.187 3.481 65.891 1.00 13.66 82 LEU A N 1
ATOM 686 C CA . LEU A 1 82 ? 41.763 4.320 67.001 1.00 12.53 82 LEU A CA 1
ATOM 687 C C . LEU A 1 82 ? 40.879 3.579 67.999 1.00 11.97 82 LEU A C 1
ATOM 688 O O . LEU A 1 82 ? 40.364 4.179 68.944 1.00 13.98 82 LEU A O 1
ATOM 693 N N . ASN A 1 83 ? 40.712 2.276 67.783 1.00 12.20 83 ASN A N 1
ATOM 694 C CA . ASN A 1 83 ? 39.912 1.432 68.675 1.00 12.90 83 ASN A CA 1
ATOM 695 C C . ASN A 1 83 ? 38.576 2.110 68.975 1.00 12.75 83 ASN A C 1
ATOM 696 O O . ASN A 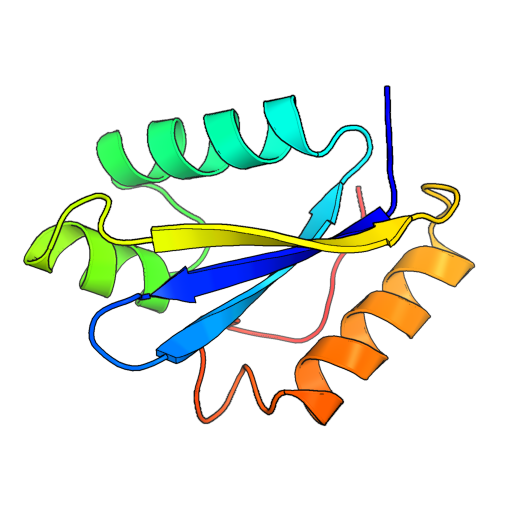1 83 ? 38.121 2.136 70.120 1.00 10.55 83 ASN A O 1
ATOM 701 N N . SER A 1 84 ? 37.939 2.632 67.929 1.00 10.94 84 SER A N 1
ATOM 702 C CA . SER A 1 84 ? 36.686 3.365 68.079 1.00 10.69 84 SER A CA 1
ATOM 703 C C . SER A 1 84 ? 35.408 2.561 68.303 1.00 10.22 84 SER A C 1
ATOM 704 O O . SER A 1 84 ? 34.326 3.137 68.392 1.00 11.78 84 SER A O 1
ATOM 707 N N . LYS A 1 85 ? 35.518 1.240 68.388 1.00 10.87 85 LYS A N 1
ATOM 708 C CA . LYS A 1 85 ? 34.341 0.419 68.656 1.00 10.96 85 LYS A CA 1
ATOM 709 C C . LYS A 1 85 ? 34.348 0.127 70.155 1.00 12.55 85 LYS A C 1
ATOM 710 O O . LYS A 1 85 ? 33.421 0.487 70.880 1.00 11.75 85 LYS A O 1
ATOM 716 N N . ILE A 1 86 ? 35.418 -0.501 70.624 1.00 12.92 86 ILE A N 1
ATOM 717 C CA . ILE A 1 86 ? 35.550 -0.823 72.038 1.00 12.87 86 ILE A CA 1
ATOM 718 C C . ILE A 1 86 ? 35.657 0.440 72.895 1.00 14.31 86 ILE A C 1
ATOM 719 O O . ILE A 1 86 ? 35.024 0.538 73.948 1.00 15.28 86 ILE A O 1
ATOM 724 N N . ASN A 1 87 ? 36.447 1.406 72.434 1.00 13.77 87 ASN A N 1
ATOM 725 C CA . ASN A 1 87 ? 36.661 2.646 73.175 1.00 14.87 87 ASN A CA 1
ATOM 726 C C . ASN A 1 87 ? 36.185 3.889 72.431 1.00 14.29 87 ASN A C 1
ATOM 727 O O . ASN A 1 87 ? 36.714 4.982 72.631 1.00 16.88 87 ASN A O 1
ATOM 732 N N . GLY A 1 88 ? 35.180 3.727 71.582 1.00 10.57 88 GLY A N 1
ATOM 733 C CA . GLY A 1 88 ? 34.679 4.862 70.832 1.00 10.28 88 GLY A CA 1
ATOM 734 C C . GLY A 1 88 ? 33.184 4.817 70.604 1.00 9.35 88 GLY A C 1
ATOM 735 O O . GLY A 1 88 ? 32.462 4.092 71.291 1.00 10.89 88 GLY A O 1
ATOM 736 N N . TYR A 1 89 ? 32.720 5.573 69.614 1.00 8.24 89 TYR A N 1
ATOM 737 C CA . TYR A 1 89 ? 31.296 5.641 69.328 1.00 8.54 89 TYR A CA 1
ATOM 738 C C . TYR A 1 89 ? 30.806 4.821 68.140 1.00 9.19 89 TYR A C 1
ATOM 739 O O . TYR A 1 89 ? 29.613 4.814 67.856 1.00 8.58 89 TYR A O 1
ATOM 748 N N . ASN A 1 90 ? 31.707 4.137 67.440 1.00 8.35 90 ASN A N 1
ATOM 749 C CA . ASN A 1 90 ? 31.281 3.319 66.308 1.00 7.98 90 ASN A CA 1
ATOM 750 C C . ASN A 1 90 ? 30.642 2.039 66.826 1.00 9.07 90 ASN A C 1
ATOM 751 O O . ASN A 1 90 ? 31.157 1.419 67.755 1.00 10.14 90 ASN A O 1
ATOM 756 N N . ILE A 1 91 ? 29.521 1.644 66.228 1.00 9.34 91 ILE A N 1
ATOM 757 C CA . ILE A 1 91 ? 28.821 0.439 66.668 1.00 9.73 91 ILE A CA 1
ATOM 758 C C . ILE A 1 91 ? 29.104 -0.786 65.809 1.00 11.03 91 ILE A C 1
ATOM 759 O O . ILE A 1 91 ? 28.624 -1.877 66.108 1.00 12.30 91 ILE A O 1
ATOM 764 N N . ALA A 1 92 ? 29.874 -0.609 64.743 1.00 10.78 92 ALA A N 1
ATOM 765 C CA . ALA A 1 92 ? 30.210 -1.715 63.857 1.00 11.88 92 ALA A CA 1
ATOM 766 C C . ALA A 1 92 ? 31.263 -1.257 62.864 1.00 12.06 92 ALA A C 1
ATOM 767 O O . ALA A 1 92 ? 31.678 -0.102 62.887 1.00 10.56 92 ALA A O 1
ATOM 769 N N . ASP A 1 93 ? 31.711 -2.165 62.004 1.00 13.38 93 ASP A N 1
ATOM 770 C CA . ASP A 1 93 ? 32.695 -1.784 61.006 1.00 14.65 93 ASP A CA 1
ATOM 771 C C . ASP A 1 93 ? 32.042 -0.832 60.017 1.00 13.79 93 ASP A C 1
ATOM 772 O O . ASP A 1 93 ? 30.820 -0.675 60.002 1.00 14.54 93 ASP A O 1
ATOM 777 N N . ALA A 1 94 ? 32.866 -0.205 59.189 1.00 12.90 94 ALA A N 1
ATOM 778 C CA . ALA A 1 94 ? 32.405 0.784 58.222 1.00 13.58 94 ALA A CA 1
ATOM 779 C C . ALA A 1 94 ? 31.410 0.356 57.155 1.00 15.04 94 ALA A C 1
ATOM 780 O O . ALA A 1 94 ? 31.408 -0.786 56.693 1.00 15.07 94 ALA A O 1
ATOM 782 N N . THR A 1 95 ? 30.562 1.307 56.773 1.00 15.97 95 THR A N 1
ATOM 783 C CA . THR A 1 95 ? 29.569 1.110 55.727 1.00 18.65 95 THR A CA 1
ATOM 784 C C . THR A 1 95 ? 29.815 2.220 54.704 1.00 19.34 95 THR A C 1
ATOM 785 O O . THR A 1 95 ? 30.552 3.170 54.983 1.00 21.64 95 THR A O 1
ATOM 789 N N . PHE A 1 96 ? 29.209 2.107 53.528 1.00 18.44 96 PHE A N 1
ATOM 790 C CA . PHE A 1 96 ? 29.403 3.105 52.482 1.00 17.94 96 PHE A CA 1
ATOM 791 C C . PHE A 1 96 ? 28.087 3.564 51.867 1.00 18.88 96 PHE A C 1
ATOM 792 O O . PHE A 1 96 ? 27.103 2.824 51.862 1.00 18.75 96 PHE A O 1
ATOM 800 N N . GLY A 1 97 ? 28.079 4.790 51.351 1.00 19.49 97 GLY A N 1
ATOM 801 C CA . GLY A 1 97 ? 26.888 5.325 50.713 1.00 21.03 97 GLY A CA 1
ATOM 802 C C . GLY A 1 97 ? 25.849 5.903 51.652 1.00 22.48 97 GLY A C 1
ATOM 803 O O . GLY A 1 97 ? 26.054 5.858 52.883 1.00 23.18 97 GLY A O 1
#